Protein AF-A0AAW0XLN1-F1 (afdb_monomer_lite)

Radius of gyration: 36.24 Å; chains: 1; bounding box: 71×23×118 Å

pLDDT: mean 82.53, std 11.15, range [41.19, 92.81]

Secondary structure (DSSP, 8-state):
----SHHHHHHHHHHHHHHHHHHHHHHHHHHHHHHHHHHHHHHHHHHHHHHHHHHHHHHHHHHHHHHHHHHHHHHHHHHHHHHHHHTTTS-TTHHHHHHHHHHHHHHHHHHHHHHHHHHHHHHHHHHHHHHHHHHHHHHHHHHHHHHHHHHHHHHHHS---

Foldseek 3Di:
DDDDPPPVVVVVVVVVVVVVLVVVLVVLVVVLVVLVVVLVVLVVVLVVLVVVLVVLVVVLVVLVVVLVVLVVVLVVLVVVLVVVVVVPPPPPDVNVVSVVVNVVSVVVNVVSVVVSVVSVVVNVVSVVVNVVSVVVSVVSVVVSVVSVVVSVVSCVVDDDD

Structure (mmCIF, N/CA/C/O backbone):
data_AF-A0AAW0XLN1-F1
#
_entry.id   AF-A0AAW0XLN1-F1
#
loop_
_atom_site.group_PDB
_atom_site.id
_atom_site.type_symbol
_atom_site.label_atom_id
_atom_site.label_alt_id
_atom_site.label_comp_id
_atom_site.label_asym_id
_atom_site.label_entity_id
_atom_site.label_seq_id
_atom_site.pdbx_PDB_ins_code
_atom_site.Cartn_x
_atom_site.Cartn_y
_atom_site.Cartn_z
_atom_site.occupancy
_atom_site.B_iso_or_equiv
_atom_site.auth_seq_id
_atom_site.auth_comp_id
_atom_site.auth_asym_id
_atom_site.auth_atom_id
_atom_site.pdbx_PDB_model_num
ATOM 1 N N . ILE A 1 1 ? 48.218 17.103 -70.852 1.00 41.19 1 ILE A N 1
ATOM 2 C CA . ILE A 1 1 ? 47.441 15.963 -70.312 1.00 41.19 1 ILE A CA 1
ATOM 3 C C . ILE A 1 1 ? 48.151 15.522 -69.047 1.00 41.19 1 ILE A C 1
ATOM 5 O O . ILE A 1 1 ? 49.244 14.981 -69.127 1.00 41.19 1 ILE A O 1
ATOM 9 N N . LYS A 1 2 ? 47.616 15.891 -67.888 1.00 46.59 2 LYS A N 1
ATOM 10 C CA . LYS A 1 2 ? 48.137 15.491 -66.581 1.00 46.59 2 LYS A CA 1
ATOM 11 C C . LYS A 1 2 ? 46.921 14.990 -65.823 1.00 46.59 2 LYS A C 1
ATOM 13 O O . LYS A 1 2 ? 45.991 15.773 -65.704 1.00 46.59 2 LYS A O 1
ATOM 18 N N . LEU A 1 3 ? 46.920 13.712 -65.452 1.00 47.84 3 LEU A N 1
ATOM 19 C CA . LEU A 1 3 ? 46.217 13.057 -64.335 1.00 47.84 3 LEU A CA 1
ATOM 20 C C . LEU A 1 3 ? 46.430 11.524 -64.476 1.00 47.84 3 LEU A C 1
ATOM 22 O O . LEU A 1 3 ? 46.586 11.081 -65.616 1.00 47.84 3 LEU A O 1
ATOM 26 N N . PRO A 1 4 ? 46.428 10.711 -63.393 1.00 49.75 4 PRO A N 1
ATOM 27 C CA . PRO A 1 4 ? 46.113 11.068 -62.007 1.00 49.75 4 PRO A CA 1
ATOM 28 C C . PRO A 1 4 ? 47.135 10.555 -60.965 1.00 49.75 4 PRO A C 1
ATOM 30 O O . PRO A 1 4 ? 47.384 9.364 -60.839 1.00 49.75 4 PRO A O 1
ATOM 33 N N . VAL A 1 5 ? 47.644 11.462 -60.126 1.00 54.66 5 VAL A N 1
ATOM 34 C CA . VAL A 1 5 ? 48.098 11.120 -58.757 1.00 54.66 5 VAL A CA 1
ATOM 35 C C . VAL A 1 5 ? 46.904 11.189 -57.772 1.00 54.66 5 VAL A C 1
ATOM 37 O O . VAL A 1 5 ? 47.010 10.744 -56.639 1.00 54.66 5 VAL A O 1
ATOM 40 N N . SER A 1 6 ? 45.735 11.667 -58.231 1.00 56.75 6 SER A N 1
ATOM 41 C CA . SER A 1 6 ? 44.498 11.840 -57.441 1.00 56.75 6 SER A CA 1
ATOM 42 C C . SER A 1 6 ? 43.830 10.516 -57.043 1.00 56.75 6 SER A C 1
ATOM 44 O O . SER A 1 6 ? 43.461 10.342 -55.890 1.00 56.75 6 SER A O 1
ATOM 46 N N . LEU A 1 7 ? 43.770 9.531 -57.952 1.00 57.16 7 LEU A N 1
ATOM 47 C CA . LEU A 1 7 ? 43.017 8.286 -57.727 1.00 57.16 7 LEU A CA 1
ATOM 48 C C . LEU A 1 7 ? 43.581 7.406 -56.597 1.00 57.16 7 LEU A C 1
ATOM 50 O O . LEU A 1 7 ? 42.821 6.743 -55.904 1.00 57.16 7 LEU A O 1
ATOM 54 N N . GLY A 1 8 ? 44.906 7.370 -56.411 1.00 66.06 8 GLY A N 1
ATOM 55 C CA . GLY A 1 8 ? 45.534 6.534 -55.376 1.00 66.06 8 GLY A CA 1
ATOM 56 C C . GLY A 1 8 ? 45.330 7.069 -53.954 1.00 66.06 8 GLY A C 1
ATOM 57 O O . GLY A 1 8 ? 45.165 6.286 -53.020 1.00 66.06 8 GLY A O 1
ATOM 58 N N . GLY A 1 9 ? 45.298 8.397 -53.795 1.00 70.44 9 GLY A N 1
ATOM 59 C CA . GLY A 1 9 ? 44.977 9.042 -52.519 1.00 70.44 9 GLY A CA 1
ATOM 60 C C . GLY A 1 9 ? 43.503 8.878 -52.151 1.00 70.44 9 GLY A C 1
ATOM 61 O O . GLY A 1 9 ? 43.195 8.527 -51.017 1.00 70.44 9 GLY A O 1
ATOM 62 N N . GLU A 1 10 ? 42.608 9.031 -53.132 1.00 68.19 10 GLU A N 1
ATOM 63 C CA . GLU A 1 10 ? 41.161 8.822 -52.969 1.00 68.19 10 GLU A CA 1
ATOM 64 C C . GLU A 1 10 ? 40.833 7.379 -52.548 1.00 68.19 10 GLU A C 1
ATOM 66 O O . GLU A 1 10 ? 40.043 7.165 -51.633 1.00 68.19 10 GLU A O 1
ATOM 71 N N . HIS A 1 11 ? 41.498 6.380 -53.141 1.00 65.56 11 HIS A N 1
ATOM 72 C CA . HIS A 1 11 ? 41.298 4.968 -52.786 1.00 65.56 11 HIS A CA 1
ATOM 73 C C . HIS A 1 11 ? 41.780 4.612 -51.372 1.00 65.56 11 HIS A C 1
ATOM 75 O O . HIS A 1 11 ? 41.217 3.725 -50.733 1.00 65.56 11 HIS A O 1
ATOM 81 N N . THR A 1 12 ? 42.838 5.275 -50.896 1.00 76.69 12 THR A N 1
ATOM 82 C CA . THR A 1 12 ? 43.386 5.045 -49.551 1.00 76.69 12 THR A CA 1
ATOM 83 C C . THR A 1 12 ? 42.484 5.684 -48.497 1.00 76.69 12 THR A C 1
ATOM 85 O O . THR A 1 12 ? 42.127 5.022 -47.527 1.00 76.69 12 THR A O 1
ATOM 88 N N . ALA A 1 13 ? 42.029 6.918 -48.740 1.00 74.62 13 ALA A N 1
ATOM 89 C CA . ALA A 1 13 ? 41.082 7.614 -47.870 1.00 74.62 13 ALA A CA 1
ATOM 90 C C . ALA A 1 13 ? 39.754 6.848 -47.729 1.00 74.62 13 ALA A C 1
ATOM 92 O O . ALA A 1 13 ? 39.268 6.662 -46.618 1.00 74.62 13 ALA A O 1
ATOM 93 N N . LEU A 1 14 ? 39.226 6.312 -48.836 1.00 77.31 14 LEU A N 1
ATOM 94 C CA . LEU A 1 14 ? 38.013 5.488 -48.823 1.00 77.31 14 LEU A CA 1
ATOM 95 C C . LEU A 1 14 ? 38.188 4.189 -48.008 1.00 77.31 14 LEU A C 1
ATOM 97 O O . LEU A 1 14 ? 37.256 3.728 -47.354 1.00 77.31 14 LEU A O 1
ATOM 101 N N . GLY A 1 15 ? 39.381 3.586 -48.030 1.00 77.81 15 GLY A N 1
ATOM 102 C CA . GLY A 1 15 ? 39.687 2.386 -47.241 1.00 77.81 15 GLY A CA 1
ATOM 103 C C . GLY A 1 15 ? 39.789 2.652 -45.734 1.00 77.81 15 GLY A C 1
ATOM 104 O O . GLY A 1 15 ? 39.361 1.823 -44.926 1.00 77.81 15 GLY A O 1
ATOM 105 N N . GLU A 1 16 ? 40.328 3.809 -45.345 1.00 82.19 16 GLU A N 1
ATOM 106 C CA . GLU A 1 16 ? 40.386 4.253 -43.944 1.00 82.19 16 GLU A CA 1
ATOM 107 C C . GLU A 1 16 ? 38.987 4.584 -43.402 1.00 82.19 16 GLU A C 1
ATOM 109 O O . GLU A 1 16 ? 38.629 4.153 -42.301 1.00 82.19 16 GLU A O 1
ATOM 114 N N . GLU A 1 17 ? 38.164 5.261 -44.205 1.00 81.44 17 GLU A N 1
ATOM 115 C CA . GLU A 1 17 ? 36.759 5.548 -43.897 1.00 81.44 17 GLU A CA 1
ATOM 116 C C . GLU A 1 17 ? 35.959 4.251 -43.696 1.00 81.44 17 GLU A C 1
ATOM 118 O O . GLU A 1 17 ? 35.309 4.068 -42.669 1.00 81.44 17 GLU A O 1
ATOM 123 N N . HIS A 1 18 ? 36.102 3.284 -44.607 1.00 79.31 18 HIS A N 1
ATOM 124 C CA . HIS A 1 18 ? 35.443 1.973 -44.521 1.00 79.31 18 HIS A CA 1
ATOM 125 C C . HIS A 1 18 ? 35.825 1.179 -43.267 1.00 79.31 18 HIS A C 1
ATOM 127 O O . HIS A 1 18 ? 34.984 0.515 -42.656 1.00 79.31 18 HIS A O 1
ATOM 133 N N . THR A 1 19 ? 37.097 1.253 -42.871 1.00 84.44 19 THR A N 1
ATOM 134 C CA . THR A 1 19 ? 37.596 0.580 -41.664 1.00 84.44 19 THR A CA 1
ATOM 135 C C . THR A 1 19 ? 37.026 1.224 -40.402 1.00 84.44 19 THR A C 1
ATOM 137 O O . THR A 1 19 ? 36.648 0.511 -39.470 1.00 84.44 19 THR A O 1
ATOM 140 N N . THR A 1 20 ? 36.919 2.553 -40.395 1.00 85.12 20 THR A N 1
ATOM 141 C CA . THR A 1 20 ? 36.321 3.324 -39.297 1.00 85.12 20 THR A CA 1
ATOM 142 C C . THR A 1 20 ? 34.839 2.981 -39.146 1.00 85.12 20 THR A C 1
ATOM 144 O O . THR A 1 20 ? 34.420 2.566 -38.066 1.00 85.12 20 THR A O 1
ATOM 147 N N . LEU A 1 21 ? 34.091 2.994 -40.253 1.00 83.62 21 LEU A N 1
ATOM 148 C CA . LEU A 1 21 ? 32.661 2.675 -40.294 1.00 83.62 21 LEU A CA 1
ATOM 149 C C . LEU A 1 21 ? 32.358 1.258 -39.779 1.00 83.62 21 LEU A C 1
ATOM 151 O O . LEU A 1 21 ? 31.416 1.027 -39.024 1.00 83.62 21 LEU A O 1
ATOM 155 N N . ARG A 1 22 ? 33.199 0.281 -40.142 1.00 83.25 22 ARG A N 1
ATOM 156 C CA . ARG A 1 22 ? 33.089 -1.097 -39.636 1.00 83.25 22 ARG A CA 1
ATOM 157 C C . ARG A 1 22 ? 33.331 -1.180 -38.126 1.00 83.25 22 ARG A C 1
ATOM 159 O O . ARG A 1 22 ? 32.686 -1.985 -37.450 1.00 83.25 22 ARG A O 1
ATOM 166 N N . GLY A 1 23 ? 34.282 -0.400 -37.614 1.00 85.38 23 GLY A N 1
ATOM 167 C CA . GLY A 1 23 ? 34.560 -0.307 -36.183 1.00 85.38 23 GLY A CA 1
ATOM 168 C C . GLY A 1 23 ? 33.350 0.225 -35.421 1.00 85.38 23 GLY A C 1
ATOM 169 O O . GLY A 1 23 ? 32.897 -0.421 -34.479 1.00 85.38 23 GLY A O 1
ATOM 170 N N . GLU A 1 24 ? 32.779 1.331 -35.894 1.00 86.12 24 GLU A N 1
ATOM 171 C CA . GLU A 1 24 ? 31.569 1.942 -35.330 1.00 86.12 24 GLU A CA 1
ATOM 172 C C . GLU A 1 24 ? 30.385 0.968 -35.344 1.00 86.12 24 GLU A C 1
ATOM 174 O O . GLU A 1 24 ? 29.773 0.738 -34.304 1.00 86.12 24 GLU A O 1
ATOM 179 N N . HIS A 1 25 ? 30.138 0.284 -36.468 1.00 85.19 25 HIS A N 1
ATOM 180 C CA . HIS A 1 25 ? 29.074 -0.722 -36.576 1.00 85.19 25 HIS A CA 1
ATOM 181 C C . HIS A 1 25 ? 29.243 -1.870 -35.575 1.00 85.19 25 HIS A C 1
ATOM 183 O O . HIS A 1 25 ? 28.268 -2.379 -35.023 1.00 85.19 25 HIS A O 1
ATOM 189 N N . THR A 1 26 ? 30.482 -2.300 -35.336 1.00 86.38 26 THR A N 1
ATOM 190 C CA . THR A 1 26 ? 30.769 -3.399 -34.406 1.00 86.38 26 THR A CA 1
ATOM 191 C C . THR A 1 26 ? 30.526 -2.980 -32.958 1.00 86.38 26 THR A C 1
ATOM 193 O O . THR A 1 26 ? 29.920 -3.742 -32.206 1.00 86.38 26 THR A O 1
ATOM 196 N N . THR A 1 27 ? 30.961 -1.778 -32.576 1.00 87.75 27 THR A N 1
ATOM 197 C CA . THR A 1 27 ? 30.707 -1.215 -31.240 1.00 87.75 27 THR A CA 1
ATOM 198 C C . THR A 1 27 ? 29.208 -1.085 -30.991 1.00 87.75 27 THR A C 1
ATOM 200 O O . THR A 1 27 ? 28.694 -1.609 -30.005 1.00 87.75 27 THR A O 1
ATOM 203 N N . LEU A 1 28 ? 28.493 -0.502 -31.952 1.00 86.50 28 LEU A N 1
ATOM 204 C CA . LEU A 1 28 ? 27.057 -0.268 -31.876 1.00 86.50 28 LEU A CA 1
ATOM 205 C C . LEU A 1 28 ? 26.249 -1.571 -31.772 1.00 86.50 28 LEU A C 1
ATOM 207 O O . LEU A 1 28 ? 25.308 -1.685 -30.985 1.00 86.50 28 LEU A O 1
ATOM 211 N N . GLY A 1 29 ? 26.661 -2.595 -32.525 1.00 82.44 29 GLY A N 1
ATOM 212 C CA . GLY A 1 29 ? 26.075 -3.934 -32.454 1.00 82.44 29 GLY A CA 1
ATOM 213 C C . GLY A 1 29 ? 26.327 -4.650 -31.120 1.00 82.44 29 GLY A C 1
ATOM 214 O O . GLY A 1 29 ? 25.569 -5.555 -30.772 1.00 82.44 29 GLY A O 1
ATOM 215 N N . GLY A 1 30 ? 27.361 -4.255 -30.370 1.00 85.62 30 GLY A N 1
ATOM 216 C CA . GLY A 1 30 ? 27.637 -4.747 -29.018 1.00 85.62 30 GLY A CA 1
ATOM 217 C C . GLY A 1 30 ? 26.827 -4.037 -27.930 1.00 85.62 30 GLY A C 1
ATOM 218 O O . GLY A 1 30 ? 26.379 -4.691 -26.992 1.00 85.62 30 GLY A O 1
ATOM 219 N N . GLU A 1 31 ? 26.597 -2.732 -28.076 1.00 86.50 31 GLU A N 1
ATOM 220 C CA . GLU A 1 31 ? 25.865 -1.895 -27.110 1.00 86.50 31 GLU A CA 1
ATOM 221 C C . GLU A 1 31 ? 24.336 -2.082 -27.182 1.00 86.50 31 GLU A C 1
ATOM 223 O O . GLU A 1 31 ? 23.641 -2.070 -26.162 1.00 86.50 31 GLU A O 1
ATOM 228 N N . HIS A 1 32 ? 23.795 -2.324 -28.379 1.00 83.00 32 HIS A N 1
ATOM 229 C CA . HIS A 1 32 ? 22.357 -2.530 -28.588 1.00 83.00 32 HIS A CA 1
ATOM 230 C C . HIS A 1 32 ? 21.755 -3.688 -27.765 1.00 83.00 32 HIS A C 1
ATOM 232 O O . HIS A 1 32 ? 20.767 -3.468 -27.064 1.00 83.00 32 HIS A O 1
ATOM 238 N N . PRO A 1 33 ? 22.316 -4.914 -27.764 1.00 83.50 33 PRO A N 1
ATOM 239 C CA . PRO A 1 33 ? 21.766 -6.010 -26.967 1.00 83.50 33 PRO A CA 1
ATOM 240 C C . PRO A 1 33 ? 21.908 -5.807 -25.452 1.00 83.50 33 PRO A C 1
ATOM 242 O O . PRO A 1 33 ? 21.070 -6.321 -24.712 1.00 83.50 33 PRO A O 1
ATOM 245 N N . THR A 1 34 ? 22.920 -5.070 -24.974 1.00 85.56 34 THR A N 1
ATOM 246 C CA . THR A 1 34 ? 23.045 -4.733 -23.543 1.00 85.56 34 THR A CA 1
ATOM 247 C C . THR A 1 34 ? 21.920 -3.804 -23.094 1.00 85.56 34 THR A C 1
ATOM 249 O O . THR A 1 34 ? 21.184 -4.153 -22.172 1.00 85.56 34 THR A O 1
ATOM 252 N N . LEU A 1 35 ? 21.684 -2.716 -23.833 1.00 83.94 35 LEU A N 1
ATOM 253 C CA . LEU A 1 35 ? 20.550 -1.805 -23.625 1.00 83.94 35 LEU A CA 1
ATOM 254 C C . LEU A 1 35 ? 19.200 -2.541 -23.699 1.00 83.94 35 LEU A C 1
ATOM 256 O O . LEU A 1 35 ? 18.302 -2.324 -22.882 1.00 83.94 35 LEU A O 1
ATOM 260 N N . GLY A 1 36 ? 19.071 -3.470 -24.650 1.00 80.25 36 GLY A N 1
ATOM 261 C CA . GLY A 1 36 ? 17.872 -4.290 -24.825 1.00 80.25 36 GLY A CA 1
ATOM 262 C C . GLY A 1 36 ? 17.598 -5.260 -23.669 1.00 80.25 36 GLY A C 1
ATOM 263 O O . GLY A 1 36 ? 16.448 -5.652 -23.475 1.00 80.25 36 GLY A O 1
ATOM 264 N N . GLY A 1 37 ? 18.620 -5.643 -22.895 1.00 83.75 37 GLY A N 1
ATOM 265 C CA . GLY A 1 37 ? 18.482 -6.466 -21.687 1.00 83.75 37 GLY A CA 1
ATOM 266 C C . GLY A 1 37 ? 18.205 -5.656 -20.414 1.00 83.75 37 GLY A C 1
ATOM 267 O O . GLY A 1 37 ? 17.481 -6.117 -19.529 1.00 83.75 37 GLY A O 1
ATOM 268 N N . GLU A 1 38 ? 18.732 -4.438 -20.329 1.00 87.69 38 GLU A N 1
ATOM 269 C CA . GLU A 1 38 ? 18.529 -3.536 -19.189 1.00 87.69 38 GLU A CA 1
ATOM 270 C C . GLU A 1 38 ? 17.104 -2.957 -19.159 1.00 87.69 38 GLU A C 1
ATOM 272 O O . GLU A 1 38 ? 16.466 -2.932 -18.107 1.00 87.69 38 GLU A O 1
ATOM 277 N N . HIS A 1 39 ? 16.545 -2.601 -20.319 1.00 83.06 39 HIS A N 1
ATOM 278 C CA . HIS A 1 39 ? 15.188 -2.054 -20.435 1.00 83.06 39 HIS A CA 1
ATOM 279 C C . HIS A 1 39 ? 14.083 -2.931 -19.805 1.00 83.06 39 HIS A C 1
ATOM 281 O O . HIS A 1 39 ? 13.374 -2.449 -18.923 1.00 83.06 39 HIS A O 1
ATOM 287 N N . PRO A 1 40 ? 13.922 -4.224 -20.149 1.00 84.19 40 PRO A N 1
ATOM 288 C CA . PRO A 1 40 ? 12.912 -5.066 -19.507 1.00 84.19 40 PRO A CA 1
ATOM 289 C C . PRO A 1 40 ? 13.173 -5.287 -18.009 1.00 84.19 40 PRO A C 1
ATOM 291 O O . PRO A 1 40 ? 12.220 -5.526 -17.267 1.00 84.19 40 PRO A O 1
ATOM 294 N N . THR A 1 41 ? 14.430 -5.191 -17.561 1.00 89.19 41 THR A N 1
ATOM 295 C CA . THR A 1 41 ? 14.790 -5.308 -16.141 1.00 89.19 41 THR A CA 1
ATOM 296 C C . THR A 1 41 ? 14.255 -4.110 -15.355 1.00 89.19 41 THR A C 1
ATOM 298 O O . THR A 1 41 ? 13.470 -4.314 -14.428 1.00 89.19 41 THR A O 1
ATOM 301 N N . LEU A 1 42 ? 14.539 -2.878 -15.802 1.00 88.06 42 LEU A N 1
ATOM 302 C CA . LEU A 1 42 ? 13.979 -1.660 -15.195 1.00 88.06 42 LEU A CA 1
ATOM 303 C C . LEU A 1 42 ? 12.441 -1.659 -15.209 1.00 88.06 42 LEU A C 1
ATOM 305 O O . LEU A 1 42 ? 11.799 -1.242 -14.246 1.00 88.06 42 LEU A O 1
ATOM 309 N N . GLY A 1 43 ? 11.822 -2.142 -16.291 1.00 85.38 43 GLY A N 1
ATOM 310 C CA . GLY A 1 43 ? 10.361 -2.227 -16.389 1.00 85.38 43 GLY A CA 1
ATOM 311 C C . GLY A 1 43 ? 9.751 -3.201 -15.370 1.00 85.38 43 GLY A C 1
ATOM 312 O O . GLY A 1 43 ? 8.675 -2.945 -14.814 1.00 85.38 43 GLY A O 1
ATOM 313 N N . GLY A 1 44 ? 10.450 -4.305 -15.090 1.00 88.19 44 GLY A N 1
ATOM 314 C CA . GLY A 1 44 ? 10.083 -5.259 -14.043 1.00 88.19 44 GLY A CA 1
ATOM 315 C C . GLY A 1 44 ? 10.201 -4.667 -12.638 1.00 88.19 44 GLY A C 1
ATOM 316 O O . GLY A 1 44 ? 9.282 -4.817 -11.828 1.00 88.19 44 GLY A O 1
ATOM 317 N N . GLU A 1 45 ? 11.284 -3.942 -12.366 1.00 89.88 45 GLU A N 1
ATOM 318 C CA . GL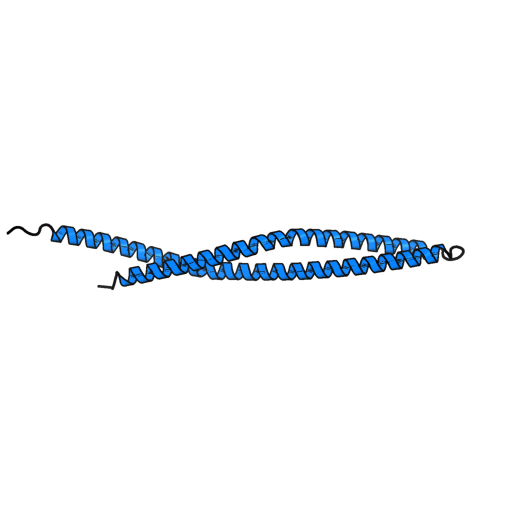U A 1 45 ? 11.494 -3.240 -11.094 1.00 89.88 45 GLU A CA 1
ATOM 319 C C . GLU A 1 45 ? 10.426 -2.158 -10.869 1.00 89.88 45 GLU A C 1
ATOM 321 O O . GLU A 1 45 ? 9.797 -2.124 -9.812 1.00 89.88 45 GLU A O 1
ATOM 326 N N . HIS A 1 46 ? 10.105 -1.360 -11.894 1.00 87.62 46 HIS A N 1
ATOM 327 C CA . HIS A 1 46 ? 9.051 -0.341 -11.827 1.00 87.62 46 HIS A CA 1
ATOM 328 C C . HIS A 1 46 ? 7.681 -0.950 -11.509 1.00 87.62 46 HIS A C 1
ATOM 330 O O . HIS A 1 46 ? 6.938 -0.446 -10.668 1.00 87.62 46 HIS A O 1
ATOM 336 N N . THR A 1 47 ? 7.350 -2.073 -12.148 1.00 87.88 47 THR A N 1
ATOM 337 C CA . THR A 1 47 ? 6.094 -2.790 -11.881 1.00 87.88 47 THR A CA 1
ATOM 338 C C . THR A 1 47 ? 6.043 -3.329 -10.451 1.00 87.88 47 THR A C 1
ATOM 340 O O . THR A 1 47 ? 4.998 -3.251 -9.803 1.00 87.88 47 THR A O 1
ATOM 343 N N . THR A 1 48 ? 7.165 -3.853 -9.952 1.00 90.62 48 THR A N 1
ATOM 344 C CA . THR A 1 48 ? 7.284 -4.375 -8.582 1.00 90.62 48 THR A CA 1
ATOM 345 C C . THR A 1 48 ? 7.048 -3.266 -7.564 1.00 90.62 48 THR A C 1
ATOM 347 O O . THR A 1 48 ? 6.178 -3.401 -6.705 1.00 90.62 48 THR A O 1
ATOM 350 N N . LEU A 1 49 ? 7.722 -2.132 -7.744 1.00 89.75 49 LEU A N 1
ATOM 351 C CA . LEU A 1 49 ? 7.615 -0.968 -6.873 1.00 89.75 49 LEU A CA 1
ATOM 352 C C . LEU A 1 49 ? 6.193 -0.378 -6.854 1.00 89.75 49 LEU A C 1
ATOM 354 O O . LEU A 1 49 ? 5.671 0.002 -5.805 1.00 89.75 49 LEU A O 1
ATOM 358 N N . GLY A 1 50 ? 5.514 -0.362 -8.007 1.00 87.06 50 GLY A N 1
ATOM 359 C CA . GLY A 1 50 ? 4.097 -0.001 -8.082 1.00 87.06 50 GLY A CA 1
ATOM 360 C C . GLY A 1 50 ? 3.199 -0.956 -7.282 1.00 87.06 50 GLY A C 1
ATOM 361 O O . GLY A 1 50 ? 2.261 -0.516 -6.614 1.00 87.06 50 GLY A O 1
ATOM 362 N N . GLY A 1 51 ? 3.501 -2.258 -7.297 1.00 88.38 51 GLY A N 1
ATOM 363 C CA . GLY A 1 51 ? 2.822 -3.262 -6.474 1.00 88.38 51 GLY A CA 1
ATOM 364 C C . GLY A 1 51 ? 3.033 -3.049 -4.971 1.00 88.38 51 GLY A C 1
ATOM 365 O O . GLY A 1 51 ? 2.066 -3.083 -4.202 1.00 88.38 51 GLY A O 1
ATOM 366 N N . GLU A 1 52 ? 4.262 -2.757 -4.553 1.00 90.00 52 GLU A N 1
ATOM 367 C CA . GLU A 1 52 ? 4.595 -2.436 -3.157 1.00 90.00 52 GLU A CA 1
ATOM 368 C C . GLU A 1 52 ? 3.834 -1.196 -2.676 1.00 90.00 52 GLU A C 1
ATOM 370 O O . GLU A 1 52 ? 3.186 -1.235 -1.630 1.00 90.00 52 GLU A O 1
ATOM 375 N N . HIS A 1 53 ? 3.781 -0.141 -3.496 1.00 88.94 53 HIS A N 1
ATOM 376 C CA . HIS A 1 53 ? 3.021 1.076 -3.194 1.00 88.94 53 HIS A CA 1
ATOM 377 C C . HIS A 1 53 ? 1.529 0.801 -2.955 1.00 88.94 53 HIS A C 1
ATOM 379 O O . HIS A 1 53 ? 0.933 1.297 -1.994 1.00 88.94 53 HIS A O 1
ATOM 385 N N . THR A 1 54 ? 0.914 -0.041 -3.793 1.00 88.25 54 THR A N 1
ATOM 386 C CA . THR A 1 54 ? -0.496 -0.423 -3.610 1.00 88.25 54 THR A CA 1
ATOM 387 C C . THR A 1 54 ? -0.734 -1.250 -2.349 1.00 88.25 54 THR A C 1
ATOM 389 O O . THR A 1 54 ? -1.764 -1.066 -1.696 1.00 88.25 54 THR A O 1
ATOM 392 N N . THR A 1 55 ? 0.213 -2.118 -1.990 1.00 90.38 55 THR A N 1
ATOM 393 C CA . THR A 1 55 ? 0.143 -2.954 -0.783 1.00 90.38 55 THR A CA 1
ATOM 394 C C . THR A 1 55 ? 0.210 -2.081 0.463 1.00 90.38 55 THR A C 1
ATOM 396 O O . THR A 1 55 ? -0.700 -2.129 1.292 1.00 90.38 55 THR A O 1
ATOM 399 N N . LEU A 1 56 ? 1.195 -1.183 0.514 1.00 89.69 56 LEU A N 1
ATOM 400 C CA . LEU A 1 56 ? 1.401 -0.248 1.616 1.00 89.69 56 LEU A CA 1
ATOM 401 C C . LEU A 1 56 ? 0.164 0.626 1.877 1.00 89.69 56 LEU A C 1
ATOM 403 O O . LEU A 1 56 ? -0.247 0.862 3.012 1.00 89.69 56 LEU A O 1
ATOM 407 N N . ARG A 1 57 ? -0.499 1.078 0.808 1.00 87.44 57 ARG A N 1
ATOM 408 C CA . ARG A 1 57 ? -1.748 1.843 0.914 1.00 87.44 57 ARG A CA 1
ATOM 409 C C . ARG A 1 57 ? -2.897 1.031 1.522 1.00 87.44 57 ARG A C 1
ATOM 411 O O . ARG A 1 57 ? -3.726 1.579 2.256 1.00 87.44 57 ARG A O 1
ATOM 418 N N . GLY A 1 58 ? -2.981 -0.253 1.181 1.00 89.69 58 GLY A N 1
ATOM 419 C CA . GLY A 1 58 ? -3.966 -1.173 1.749 1.00 89.69 58 GLY A CA 1
ATOM 420 C C . GLY A 1 58 ? -3.736 -1.406 3.242 1.00 89.69 58 GLY A C 1
ATOM 421 O O . GLY A 1 58 ? -4.687 -1.357 4.027 1.00 89.69 58 GLY A O 1
ATOM 422 N N . GLU A 1 59 ? -2.479 -1.578 3.640 1.00 91.25 59 GLU A N 1
ATOM 423 C CA . GLU A 1 59 ? -2.069 -1.703 5.042 1.00 91.25 59 GLU A CA 1
ATOM 424 C C . GLU A 1 59 ? -2.402 -0.436 5.841 1.00 91.25 59 GLU A C 1
ATOM 426 O O . GLU A 1 59 ? -3.069 -0.526 6.871 1.00 91.25 59 GLU A O 1
ATOM 431 N N . HIS A 1 60 ? -2.084 0.752 5.309 1.00 89.94 60 HIS A N 1
ATOM 432 C CA . HIS A 1 60 ? -2.427 2.045 5.927 1.00 89.94 60 HIS A CA 1
ATOM 433 C C . HIS A 1 60 ? -3.929 2.174 6.212 1.00 89.94 60 HIS A C 1
ATOM 435 O O . HIS A 1 60 ? -4.354 2.546 7.307 1.00 89.94 60 HIS A O 1
ATOM 441 N N . THR A 1 61 ? -4.750 1.785 5.233 1.00 90.00 61 THR A N 1
ATOM 442 C CA . THR A 1 61 ? -6.214 1.810 5.357 1.00 90.00 61 THR A CA 1
ATOM 443 C C . THR A 1 61 ? -6.708 0.839 6.432 1.00 90.00 61 THR A C 1
ATOM 445 O O . THR A 1 61 ? -7.640 1.159 7.174 1.00 90.00 61 THR A O 1
ATOM 448 N N . THR A 1 62 ? -6.089 -0.339 6.523 1.00 92.81 62 THR A N 1
ATOM 449 C CA . THR A 1 62 ? -6.444 -1.375 7.503 1.00 92.81 62 THR A CA 1
ATOM 450 C C . THR A 1 62 ? -6.124 -0.910 8.922 1.00 92.81 62 THR A C 1
ATOM 452 O O . THR A 1 62 ? -7.023 -0.899 9.764 1.00 92.81 62 THR A O 1
ATOM 455 N N . LEU A 1 63 ? -4.907 -0.402 9.147 1.00 91.81 63 LEU A N 1
ATOM 456 C CA . LEU A 1 63 ? -4.471 0.170 10.427 1.00 91.81 63 LEU A CA 1
ATOM 457 C C . LEU A 1 63 ? -5.404 1.303 10.889 1.00 91.81 63 LEU A C 1
ATOM 459 O O . LEU A 1 63 ? -5.811 1.360 12.050 1.00 91.81 63 LEU A O 1
ATOM 463 N N . GLY A 1 64 ? -5.820 2.192 9.978 1.00 89.12 64 GLY A N 1
ATOM 464 C CA . GLY A 1 64 ? -6.780 3.256 10.300 1.00 89.12 64 GLY A CA 1
ATOM 465 C C . GLY A 1 64 ? -8.150 2.728 10.763 1.00 89.12 64 GLY A C 1
ATOM 466 O O . GLY A 1 64 ? -8.786 3.303 11.659 1.00 89.12 64 GLY A O 1
ATOM 467 N N . GLY A 1 65 ? -8.603 1.609 10.191 1.00 90.38 65 GLY A N 1
ATOM 468 C CA . GLY A 1 65 ? -9.820 0.910 10.612 1.00 90.38 65 GLY A CA 1
ATOM 469 C C . GLY A 1 65 ? -9.693 0.278 12.002 1.00 90.38 65 GLY A C 1
ATOM 470 O O . GLY A 1 65 ? -10.593 0.430 12.838 1.00 90.38 65 GLY A O 1
ATOM 471 N N . GLU A 1 66 ? -8.564 -0.370 12.280 1.00 91.44 66 GLU A N 1
ATOM 472 C CA . GLU A 1 66 ? -8.258 -0.955 13.592 1.00 91.44 66 GLU A CA 1
ATOM 473 C C . GLU A 1 66 ? -8.195 0.124 14.681 1.00 91.44 66 GLU A C 1
ATOM 475 O O . GLU A 1 66 ? -8.840 -0.002 15.724 1.00 91.44 66 GLU A O 1
ATOM 480 N N . HIS A 1 67 ? -7.548 1.256 14.395 1.00 90.56 67 HIS A N 1
ATOM 481 C CA . HIS A 1 67 ? -7.431 2.383 15.323 1.00 90.56 67 HIS A CA 1
ATOM 482 C C . HIS A 1 67 ? -8.802 2.966 15.693 1.00 90.56 67 HIS A C 1
ATOM 484 O O . HIS A 1 67 ? -9.060 3.329 16.844 1.00 90.56 67 HIS A O 1
ATOM 490 N N . THR A 1 68 ? -9.705 3.046 14.712 1.00 90.75 68 THR A N 1
ATOM 491 C CA . THR A 1 68 ? -11.084 3.508 14.926 1.00 90.75 68 THR A CA 1
ATOM 492 C C . THR A 1 68 ? -11.864 2.537 15.811 1.00 90.75 68 THR A C 1
ATOM 494 O O . THR A 1 68 ? -12.579 2.969 16.719 1.00 90.75 68 THR A O 1
ATOM 497 N N . THR A 1 69 ? -11.704 1.233 15.577 1.00 92.81 69 THR A N 1
ATOM 498 C CA . THR A 1 69 ? -12.365 0.175 16.355 1.00 92.81 69 THR A CA 1
ATOM 499 C C . THR A 1 69 ? -11.918 0.218 17.814 1.00 92.81 69 THR A C 1
ATOM 501 O O . THR A 1 69 ? -12.756 0.329 18.711 1.00 92.81 69 THR A O 1
ATOM 504 N N . LEU A 1 70 ? -10.606 0.267 18.044 1.00 90.88 70 LEU A N 1
ATOM 505 C CA . LEU A 1 70 ? -10.011 0.308 19.377 1.00 90.88 70 LEU A CA 1
ATOM 506 C C . LEU A 1 70 ? -10.443 1.551 20.176 1.00 90.88 70 LEU A C 1
ATOM 508 O O . LEU A 1 70 ? -10.735 1.478 21.372 1.00 90.88 70 LEU A O 1
ATOM 512 N N . GLY A 1 71 ? -10.562 2.706 19.510 1.00 88.56 71 GLY A N 1
ATOM 513 C CA . GLY A 1 71 ? -11.103 3.923 20.125 1.00 88.56 71 GLY A CA 1
ATOM 514 C C . GLY A 1 71 ? -12.573 3.787 20.559 1.00 88.56 71 GLY A C 1
ATOM 515 O O . GLY A 1 71 ? -12.978 4.332 21.596 1.00 88.56 71 GLY A O 1
ATOM 516 N N . GLY A 1 72 ? -13.373 3.035 19.800 1.00 90.50 72 GLY A N 1
ATOM 517 C CA . GLY A 1 72 ? -14.754 2.697 20.154 1.00 90.50 72 GLY A CA 1
ATOM 518 C C . GLY A 1 72 ? -14.843 1.790 21.385 1.00 90.50 72 GLY A C 1
ATOM 519 O O . GLY A 1 72 ? -15.635 2.055 22.297 1.00 90.50 72 GLY A O 1
ATOM 520 N N . GLU A 1 73 ? -13.993 0.766 21.455 1.00 90.56 73 GLU A N 1
ATOM 521 C CA . GLU A 1 73 ? -13.910 -0.141 22.607 1.00 90.56 73 GLU A CA 1
ATOM 522 C C . GLU A 1 73 ? -13.474 0.599 23.877 1.00 90.56 73 GLU A C 1
ATOM 524 O O . GLU A 1 73 ? -14.122 0.487 24.919 1.00 90.56 73 GLU A O 1
ATOM 529 N N . HIS A 1 74 ? -12.461 1.464 23.777 1.00 88.81 74 HIS A N 1
ATOM 530 C CA . HIS A 1 74 ? -11.996 2.299 24.891 1.00 88.81 74 HIS A CA 1
ATOM 531 C C . HIS A 1 74 ? -13.097 3.204 25.453 1.00 88.81 74 HIS A C 1
ATOM 533 O O . HIS A 1 74 ? -13.252 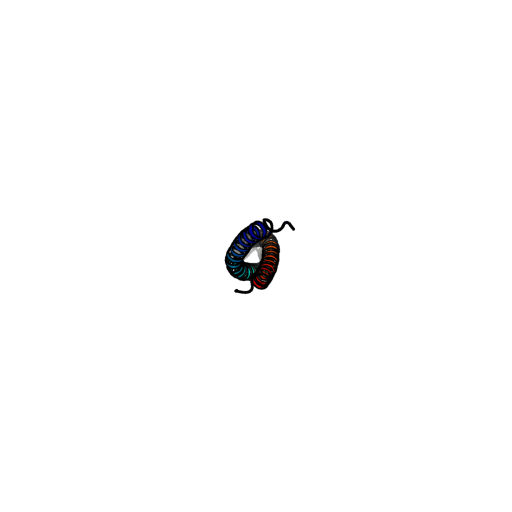3.346 26.671 1.00 88.81 74 HIS A O 1
ATOM 539 N N . THR A 1 75 ? -13.901 3.793 24.563 1.00 90.19 75 THR A N 1
ATOM 540 C CA . THR A 1 75 ? -15.042 4.635 24.946 1.00 90.19 75 THR A CA 1
ATOM 541 C C . THR A 1 75 ? -16.113 3.823 25.673 1.00 90.19 75 THR A C 1
ATOM 543 O O . THR A 1 75 ? -16.651 4.285 26.684 1.00 90.19 75 THR A O 1
ATOM 546 N N . THR A 1 76 ? -16.391 2.610 25.194 1.00 91.50 76 THR A N 1
ATOM 547 C CA . THR A 1 76 ? -17.358 1.686 25.804 1.00 91.50 76 THR A CA 1
ATOM 548 C C . THR A 1 76 ? -16.911 1.281 27.207 1.00 91.50 76 THR A C 1
ATOM 550 O O . THR A 1 76 ? -17.651 1.492 28.170 1.00 91.50 76 THR A O 1
ATOM 553 N N . LEU A 1 77 ? -15.661 0.839 27.348 1.00 90.19 77 LEU A N 1
ATOM 554 C CA . LEU A 1 77 ? -15.072 0.418 28.620 1.00 90.19 77 LEU A CA 1
ATOM 555 C C . LEU A 1 77 ? -15.050 1.553 29.656 1.00 90.19 77 LEU A C 1
ATOM 557 O O . LEU A 1 77 ? -15.336 1.363 30.840 1.00 90.19 77 LEU A O 1
ATOM 561 N N . ARG A 1 78 ? -14.773 2.786 29.212 1.00 86.00 78 ARG A N 1
ATOM 562 C CA . ARG A 1 78 ? -14.867 3.978 30.068 1.00 86.00 78 ARG A CA 1
ATOM 563 C C . ARG A 1 78 ? -16.298 4.216 30.566 1.00 86.00 78 ARG A C 1
ATOM 565 O O . ARG A 1 78 ? -16.482 4.665 31.704 1.00 86.00 78 ARG A O 1
ATOM 572 N N . GLY A 1 79 ? -17.296 3.951 29.726 1.00 87.19 79 GLY A N 1
ATOM 573 C CA . GLY A 1 79 ? -18.709 3.991 30.098 1.00 87.19 79 GLY A CA 1
ATOM 574 C C . GLY A 1 79 ? -19.038 2.967 31.184 1.00 87.19 79 GLY A C 1
ATOM 575 O O . GLY A 1 79 ? -19.575 3.341 32.227 1.00 87.19 79 GLY A O 1
ATOM 576 N N . GLU A 1 80 ? -18.631 1.713 30.990 1.00 87.88 80 GLU A N 1
ATOM 577 C CA . GLU A 1 80 ? -18.832 0.622 31.957 1.00 87.88 80 GLU A CA 1
ATOM 578 C C . GLU A 1 80 ? -18.175 0.919 33.306 1.00 87.88 80 GLU A C 1
ATOM 580 O O . GLU A 1 80 ? -18.830 0.855 34.347 1.00 87.88 80 GLU A O 1
ATOM 585 N N . HIS A 1 81 ? -16.919 1.369 33.293 1.00 85.12 81 HIS A N 1
ATOM 586 C CA . HIS A 1 81 ? -16.208 1.778 34.504 1.00 85.12 81 HIS A CA 1
ATOM 587 C C . HIS A 1 81 ? -16.926 2.923 35.242 1.00 85.12 81 HIS A C 1
ATOM 589 O O . HIS A 1 81 ? -16.965 2.963 36.473 1.00 85.12 81 HIS A O 1
ATOM 595 N N . THR A 1 82 ? -17.521 3.872 34.510 1.00 84.38 82 THR A N 1
ATOM 596 C CA . THR A 1 82 ? -18.287 4.972 35.121 1.00 84.38 82 THR A CA 1
ATOM 597 C C . THR A 1 82 ? -19.562 4.463 35.793 1.00 84.38 82 THR A C 1
ATOM 599 O O . THR A 1 82 ? -19.866 4.896 36.907 1.00 84.38 82 THR A O 1
ATOM 602 N N . THR A 1 83 ? -20.271 3.531 35.153 1.00 84.69 83 THR A N 1
ATOM 603 C CA . THR A 1 83 ? -21.467 2.880 35.708 1.00 84.69 83 THR A CA 1
ATOM 604 C C . THR A 1 83 ? -21.131 2.108 36.980 1.00 84.69 83 THR A C 1
ATOM 606 O O . THR A 1 83 ? -21.727 2.369 38.024 1.00 84.69 83 THR A O 1
ATOM 609 N N . LEU A 1 84 ? -20.104 1.254 36.940 1.00 81.25 84 LEU A N 1
ATOM 610 C CA . LEU A 1 84 ? -19.669 0.456 38.090 1.00 81.25 84 LEU A CA 1
ATOM 611 C C . LEU A 1 84 ? -19.271 1.307 39.298 1.00 81.25 84 LEU A C 1
ATOM 613 O O . LEU A 1 84 ? -19.596 0.986 40.441 1.00 81.25 84 LEU A O 1
ATOM 617 N N . ARG A 1 85 ? -18.583 2.429 39.054 1.00 75.38 85 ARG A N 1
ATOM 618 C CA . ARG A 1 85 ? -18.228 3.381 40.112 1.00 75.38 85 ARG A CA 1
ATOM 619 C C . ARG A 1 85 ? -19.466 3.977 40.796 1.00 75.38 85 ARG A C 1
ATOM 621 O O . ARG A 1 85 ? -19.395 4.338 41.970 1.00 75.38 85 ARG A O 1
ATOM 628 N N . GLY A 1 86 ? -20.588 4.089 40.084 1.00 73.44 86 GLY A N 1
ATOM 629 C CA . GLY A 1 86 ? -21.879 4.491 40.645 1.00 73.44 86 GLY A CA 1
ATOM 630 C C . GLY A 1 86 ? -22.517 3.431 41.554 1.00 73.44 86 GLY A C 1
ATOM 631 O O . GLY A 1 86 ? -23.236 3.787 42.485 1.00 73.44 86 GLY A O 1
ATOM 632 N N . GLU A 1 87 ? -22.202 2.149 41.350 1.00 77.12 87 GLU A N 1
ATOM 633 C CA . GLU A 1 87 ? -22.778 0.985 42.055 1.00 77.12 87 GLU A CA 1
ATOM 634 C C . GLU A 1 87 ? -21.930 0.505 43.261 1.00 77.12 87 GLU A C 1
ATOM 636 O O . GLU A 1 87 ? -22.080 -0.607 43.777 1.00 77.12 87 GLU A O 1
ATOM 641 N N . HIS A 1 88 ? -21.028 1.363 43.750 1.00 58.34 88 HIS A N 1
ATOM 642 C CA . HIS A 1 88 ? -19.877 1.020 44.596 1.00 58.34 88 HIS A CA 1
ATOM 643 C C . HIS A 1 88 ? -20.109 0.493 46.044 1.00 58.34 88 HIS A C 1
ATOM 645 O O . HIS A 1 88 ? -19.113 0.264 46.728 1.00 58.34 88 HIS A O 1
ATOM 651 N N . PRO A 1 89 ? -21.309 0.185 46.586 1.00 54.88 89 PRO A N 1
ATOM 652 C CA . PRO A 1 89 ? -21.342 -0.599 47.826 1.00 54.88 89 PRO A CA 1
ATOM 653 C C . PRO A 1 89 ? -21.053 -2.104 47.656 1.00 54.88 89 PRO A C 1
ATOM 655 O O . PRO A 1 89 ? -20.907 -2.771 48.677 1.00 54.88 89 PRO A O 1
ATOM 658 N N . THR A 1 90 ? -20.990 -2.673 46.436 1.00 59.28 90 THR A N 1
ATOM 659 C CA . THR A 1 90 ? -20.988 -4.154 46.274 1.00 59.28 90 THR A CA 1
ATOM 660 C C . THR A 1 90 ? -19.972 -4.793 45.307 1.00 59.28 90 THR A C 1
ATOM 662 O O . THR A 1 90 ? -19.784 -6.005 45.387 1.00 59.28 90 THR A O 1
ATOM 665 N N . LEU A 1 91 ? -19.246 -4.046 44.462 1.00 58.72 91 LEU A N 1
ATOM 666 C CA . LEU A 1 91 ? -18.466 -4.623 43.342 1.00 58.72 91 LEU A CA 1
ATOM 667 C C . LEU A 1 91 ? -16.945 -4.382 43.433 1.00 58.72 91 LEU A C 1
ATOM 669 O O . LEU A 1 91 ? -16.343 -3.709 42.601 1.00 58.72 91 LEU A O 1
ATOM 673 N N . GLY A 1 92 ? -16.284 -4.955 44.443 1.00 63.62 92 GLY A N 1
ATOM 674 C CA . GLY A 1 92 ? -14.838 -4.764 44.659 1.00 63.62 92 GLY A CA 1
ATOM 675 C C . GLY A 1 92 ? -13.901 -5.417 43.624 1.00 63.62 92 GLY A C 1
ATOM 676 O O . GLY A 1 92 ? -12.716 -5.093 43.610 1.00 63.62 92 GLY A O 1
ATOM 677 N N . GLY A 1 93 ? -14.393 -6.336 42.781 1.00 67.44 93 GLY A N 1
ATOM 678 C CA . GLY A 1 93 ? -13.556 -7.150 41.881 1.00 67.44 93 GLY A CA 1
ATOM 679 C C . GLY A 1 93 ? -13.508 -6.708 40.415 1.00 67.44 93 GLY A C 1
ATOM 680 O O . GLY A 1 93 ? -12.552 -7.028 39.719 1.00 67.44 93 GLY A O 1
ATOM 681 N N . GLU A 1 94 ? -14.503 -5.971 39.933 1.00 75.31 94 GLU A N 1
ATOM 682 C CA . GLU A 1 94 ? -14.633 -5.667 38.500 1.00 75.31 94 GLU A CA 1
ATOM 683 C C . GLU A 1 94 ? -13.865 -4.395 38.096 1.00 75.31 94 GLU A C 1
ATOM 685 O O . GLU A 1 94 ? -13.308 -4.308 37.005 1.00 75.31 94 GLU A O 1
ATOM 690 N N . HIS A 1 95 ? -13.737 -3.432 39.012 1.00 77.38 95 HIS A N 1
ATOM 691 C CA . HIS A 1 95 ? -13.049 -2.158 38.772 1.00 77.38 95 HIS A CA 1
ATOM 692 C C . HIS A 1 95 ? -11.553 -2.316 38.405 1.00 77.38 95 HIS A C 1
ATOM 694 O O . HIS A 1 95 ? -11.103 -1.679 37.450 1.00 77.38 95 HIS A O 1
ATOM 700 N N . PRO A 1 96 ? -10.760 -3.159 39.105 1.00 79.38 96 PRO A N 1
ATOM 701 C CA . PRO A 1 96 ? -9.362 -3.396 38.738 1.00 79.38 96 PRO A CA 1
ATOM 702 C C . PRO A 1 96 ? -9.206 -4.098 37.383 1.00 79.38 96 PRO A C 1
ATOM 704 O O . PRO A 1 96 ? -8.261 -3.797 36.659 1.00 79.38 96 PRO A O 1
ATOM 707 N N . THR A 1 97 ? -10.129 -5.001 37.033 1.00 83.56 97 THR A N 1
ATOM 708 C CA . THR A 1 97 ? -10.116 -5.731 35.755 1.00 83.56 97 THR A CA 1
ATOM 709 C C . THR A 1 97 ? -10.343 -4.780 34.582 1.00 83.56 97 THR A C 1
ATOM 711 O O . THR A 1 97 ? -9.498 -4.722 33.691 1.00 83.56 97 THR A O 1
ATOM 714 N N . LEU A 1 98 ? -11.386 -3.940 34.646 1.00 83.88 98 LEU A N 1
ATOM 715 C CA . LEU A 1 98 ? -11.664 -2.916 33.627 1.00 83.88 98 LEU A CA 1
ATOM 716 C C . LEU A 1 98 ? -10.499 -1.921 33.478 1.00 83.88 98 LEU A C 1
ATOM 718 O O . LEU A 1 98 ? -10.148 -1.511 32.374 1.00 83.88 98 LEU A O 1
ATOM 722 N N . GLY A 1 99 ? -9.858 -1.535 34.588 1.00 82.44 99 GLY A N 1
ATOM 723 C CA . GLY A 1 99 ? -8.667 -0.679 34.549 1.00 82.44 99 GLY A CA 1
ATOM 724 C C . GLY A 1 99 ? -7.465 -1.343 33.859 1.00 82.44 99 GLY A C 1
ATOM 725 O O . GLY A 1 99 ? -6.696 -0.673 33.162 1.00 82.44 99 GLY A O 1
ATOM 726 N N . GLY A 1 100 ? -7.315 -2.660 34.023 1.00 85.81 100 GLY A N 1
ATOM 727 C CA . GLY A 1 100 ? -6.318 -3.461 33.316 1.00 85.81 100 GLY A CA 1
ATOM 728 C C . GLY A 1 100 ? -6.572 -3.498 31.810 1.00 85.81 100 GLY A C 1
ATOM 729 O O . GLY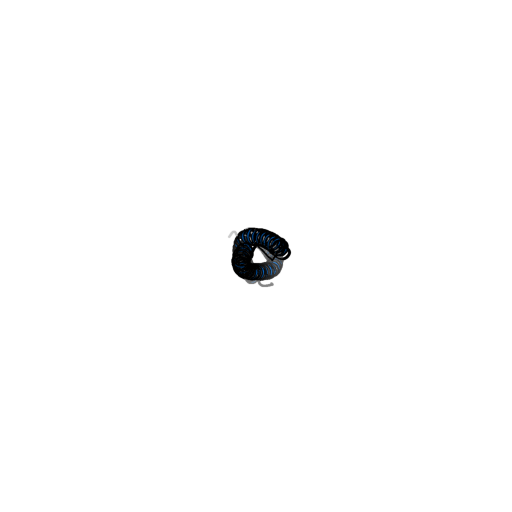 A 1 100 ? -5.663 -3.202 31.037 1.00 85.81 100 GLY A O 1
ATOM 730 N N . GLU A 1 101 ? -7.809 -3.776 31.399 1.00 87.25 101 GLU A N 1
ATOM 731 C CA . GLU A 1 101 ? -8.218 -3.794 29.987 1.00 87.25 101 GLU A CA 1
ATOM 732 C C . GLU A 1 101 ? -8.014 -2.428 29.318 1.00 87.25 101 GLU A C 1
ATOM 734 O O . GLU A 1 101 ? -7.425 -2.347 28.243 1.00 87.25 101 GLU A O 1
ATOM 739 N N . HIS A 1 102 ? -8.371 -1.335 30.001 1.00 84.69 102 HIS A N 1
ATOM 740 C CA . HIS A 1 102 ? -8.165 0.034 29.507 1.00 84.69 102 HIS A CA 1
ATOM 741 C C . HIS A 1 102 ? -6.690 0.347 29.244 1.00 84.69 102 HIS A C 1
ATOM 743 O O . HIS A 1 102 ? -6.337 0.967 28.239 1.00 84.69 102 HIS A O 1
ATOM 749 N N . THR A 1 103 ? -5.821 -0.124 30.140 1.00 88.56 103 THR A N 1
ATOM 750 C CA . THR A 1 103 ? -4.371 0.036 30.007 1.00 88.56 103 THR A CA 1
ATOM 751 C C . THR A 1 103 ? -3.829 -0.768 28.826 1.00 88.56 103 THR A C 1
ATOM 753 O O . THR A 1 103 ? -2.953 -0.278 28.115 1.00 88.56 103 THR A O 1
ATOM 756 N N . THR A 1 104 ? -4.334 -1.985 28.606 1.00 90.69 104 THR A N 1
ATOM 757 C CA . THR A 1 104 ? -3.948 -2.828 27.465 1.00 90.69 104 THR A CA 1
ATOM 758 C C . THR A 1 104 ? -4.364 -2.191 26.143 1.00 90.69 104 THR A C 1
ATOM 760 O O . THR A 1 104 ? -3.494 -1.971 25.302 1.00 90.69 104 THR A O 1
ATOM 763 N N . LEU A 1 105 ? -5.626 -1.767 26.010 1.00 88.44 105 LEU A N 1
ATOM 764 C CA . LEU A 1 105 ? -6.111 -1.058 24.818 1.00 88.44 105 LEU A CA 1
ATOM 765 C C . LEU A 1 105 ? -5.289 0.206 24.533 1.00 88.44 105 LEU A C 1
ATOM 767 O O . LEU A 1 105 ? -4.948 0.490 23.391 1.00 88.44 105 LEU A O 1
ATOM 771 N N . GLY A 1 106 ? -4.922 0.970 25.568 1.00 83.81 106 GLY A N 1
ATOM 772 C CA . GLY A 1 106 ? -4.079 2.158 25.395 1.00 83.81 106 GLY A CA 1
ATOM 773 C C . GLY A 1 106 ? -2.682 1.848 24.840 1.00 83.81 106 GLY A C 1
ATOM 774 O O . GLY A 1 106 ? -2.127 2.649 24.084 1.00 83.81 106 GLY A O 1
ATOM 775 N N . ARG A 1 107 ? -2.109 0.688 25.185 1.00 92.50 107 ARG A N 1
ATOM 776 C CA . ARG A 1 107 ? -0.822 0.240 24.630 1.00 92.50 107 ARG A CA 1
ATOM 777 C C . ARG A 1 107 ? -0.961 -0.187 23.177 1.00 92.50 107 ARG A C 1
ATOM 779 O O . ARG A 1 107 ? -0.169 0.267 22.362 1.00 92.50 107 ARG A O 1
ATOM 786 N N . GLU A 1 108 ? -1.977 -0.984 22.862 1.00 89.50 108 GLU A N 1
ATOM 787 C CA . GLU A 1 108 ? -2.270 -1.409 21.486 1.00 89.50 108 GLU A CA 1
ATOM 788 C C . GLU A 1 108 ? -2.493 -0.200 20.571 1.00 89.50 108 GLU A C 1
ATOM 790 O O . GLU A 1 108 ? -1.927 -0.128 19.486 1.00 89.50 108 GLU A O 1
ATOM 795 N N . HIS A 1 109 ? -3.213 0.813 21.062 1.00 88.25 109 HIS A N 1
ATOM 796 C CA . HIS A 1 109 ? -3.451 2.068 20.347 1.00 88.25 109 HIS A CA 1
ATOM 797 C C . HIS A 1 109 ? -2.155 2.818 20.027 1.00 88.25 109 HIS A C 1
ATOM 799 O O . HIS A 1 109 ? -1.978 3.325 18.921 1.00 88.25 109 HIS A O 1
ATOM 805 N N . THR A 1 110 ? -1.228 2.839 20.987 1.00 90.06 110 THR A N 1
ATOM 806 C CA . THR A 1 110 ? 0.088 3.466 20.815 1.00 90.06 110 THR A CA 1
ATOM 807 C C . THR A 1 110 ? 0.914 2.722 19.768 1.00 90.06 110 THR A C 1
ATOM 809 O O . THR A 1 110 ? 1.433 3.356 18.854 1.00 90.06 110 THR A O 1
ATOM 812 N N . THR A 1 111 ? 0.993 1.391 19.863 1.00 92.12 111 THR A N 1
ATOM 813 C CA . THR A 1 111 ? 1.728 0.553 18.901 1.00 92.12 111 THR A CA 1
ATOM 814 C C . THR A 1 111 ? 1.189 0.726 17.484 1.00 92.12 111 THR A C 1
ATOM 816 O O . THR A 1 111 ? 1.960 0.955 16.557 1.00 92.12 111 THR A O 1
ATOM 819 N N . LEU A 1 112 ? -0.132 0.729 17.323 1.00 90.56 112 LEU A N 1
ATOM 820 C CA . LEU A 1 112 ? -0.770 0.930 16.026 1.00 90.56 112 LEU A CA 1
ATOM 821 C C . LEU A 1 112 ? -0.459 2.315 15.427 1.00 90.56 112 LEU A C 1
ATOM 823 O O . LEU A 1 112 ? -0.268 2.462 14.220 1.00 90.56 112 LEU A O 1
ATOM 827 N N . GLY A 1 113 ? -0.373 3.347 16.273 1.00 88.06 113 GLY A N 1
ATOM 828 C CA . GLY A 1 113 ? 0.046 4.686 15.857 1.00 88.06 113 GLY A CA 1
ATOM 829 C C . GLY A 1 113 ? 1.508 4.750 15.392 1.00 88.06 113 GLY A C 1
ATOM 830 O O . GLY A 1 113 ? 1.823 5.460 14.433 1.00 88.06 113 GLY A O 1
ATOM 831 N N . GLU A 1 114 ? 2.403 3.998 16.036 1.00 92.00 114 GLU A N 1
ATOM 832 C CA . GLU A 1 114 ? 3.810 3.871 15.625 1.00 92.00 114 GLU A CA 1
ATOM 833 C C . GLU A 1 114 ? 3.942 3.150 14.272 1.00 92.00 114 GLU A C 1
ATOM 835 O O . GLU A 1 114 ? 4.685 3.608 13.396 1.00 92.00 114 GLU A O 1
ATOM 840 N N . GLU A 1 115 ? 3.173 2.079 14.062 1.00 91.25 115 GLU A N 1
ATOM 841 C CA . GLU A 1 115 ? 3.113 1.357 12.783 1.00 91.25 115 GLU A CA 1
ATOM 842 C C . GLU A 1 115 ? 2.609 2.266 11.656 1.00 91.25 115 GLU A C 1
ATOM 844 O O . GLU A 1 115 ? 3.257 2.390 10.616 1.00 91.25 115 GLU A O 1
ATOM 849 N N . HIS A 1 116 ? 1.519 3.000 11.892 1.00 89.38 116 HIS A N 1
ATOM 850 C CA . HIS A 1 116 ? 0.981 3.954 10.923 1.00 89.38 116 HIS A CA 1
ATOM 851 C C . HIS A 1 116 ? 1.987 5.061 10.566 1.00 89.38 116 HIS A C 1
ATOM 853 O O . HIS A 1 116 ? 2.113 5.432 9.400 1.00 89.38 116 HIS A O 1
ATOM 859 N N . THR A 1 117 ? 2.738 5.567 11.550 1.00 88.00 117 THR A N 1
ATOM 860 C CA . THR A 1 117 ? 3.777 6.589 11.325 1.00 88.00 117 THR A CA 1
ATOM 861 C C . THR A 1 117 ? 4.926 6.047 10.473 1.00 88.00 117 THR A C 1
ATOM 863 O O . THR A 1 117 ? 5.434 6.748 9.599 1.00 88.00 117 THR A O 1
ATOM 866 N N . THR A 1 118 ? 5.327 4.796 10.706 1.00 89.69 118 THR A N 1
ATOM 867 C CA . THR A 1 118 ? 6.349 4.114 9.897 1.00 89.69 118 THR A CA 1
ATOM 868 C C . THR A 1 118 ? 5.903 4.017 8.440 1.00 89.69 118 THR A C 1
ATOM 870 O O . THR A 1 118 ? 6.618 4.452 7.537 1.00 89.69 118 THR A O 1
ATOM 873 N N . LEU A 1 119 ? 4.669 3.559 8.228 1.00 88.31 119 LEU A N 1
ATOM 874 C CA . LEU A 1 119 ? 4.073 3.390 6.907 1.00 88.31 119 LEU A CA 1
ATOM 875 C C . LEU A 1 119 ? 3.937 4.716 6.138 1.00 88.31 119 LEU A C 1
ATOM 877 O O . LEU A 1 119 ? 4.199 4.791 4.934 1.00 88.31 119 LEU A O 1
ATOM 881 N N . GLU A 1 120 ? 3.574 5.795 6.836 1.00 85.38 120 GLU A N 1
ATOM 882 C CA . GLU A 1 120 ? 3.551 7.147 6.267 1.00 85.38 120 GLU A CA 1
ATOM 883 C C . GLU A 1 120 ? 4.936 7.644 5.834 1.00 85.38 120 GLU A C 1
ATOM 885 O O . GLU A 1 120 ? 5.022 8.456 4.913 1.00 85.38 120 GLU A O 1
ATOM 890 N N . GLY A 1 121 ? 6.014 7.172 6.465 1.00 85.88 121 GLY A N 1
ATOM 891 C CA . GLY A 1 121 ? 7.390 7.489 6.078 1.00 85.88 121 GLY A CA 1
ATOM 892 C C . GLY A 1 121 ? 7.886 6.711 4.854 1.00 85.88 121 GLY A C 1
ATOM 893 O O . GLY A 1 121 ? 8.679 7.232 4.066 1.00 85.88 121 GLY A O 1
ATOM 894 N N . GLU A 1 122 ? 7.400 5.487 4.653 1.00 86.44 122 GLU A N 1
ATOM 895 C CA . GLU A 1 122 ? 7.782 4.631 3.520 1.00 86.44 122 GLU A CA 1
ATOM 896 C C . GLU A 1 122 ? 7.116 5.073 2.208 1.00 86.44 122 GLU A C 1
ATOM 898 O O . GLU A 1 122 ? 7.746 5.092 1.146 1.00 86.44 122 GLU A O 1
ATOM 903 N N . HIS A 1 123 ? 5.861 5.521 2.275 1.00 82.38 123 HIS A N 1
ATOM 904 C CA . HIS A 1 123 ? 5.059 5.858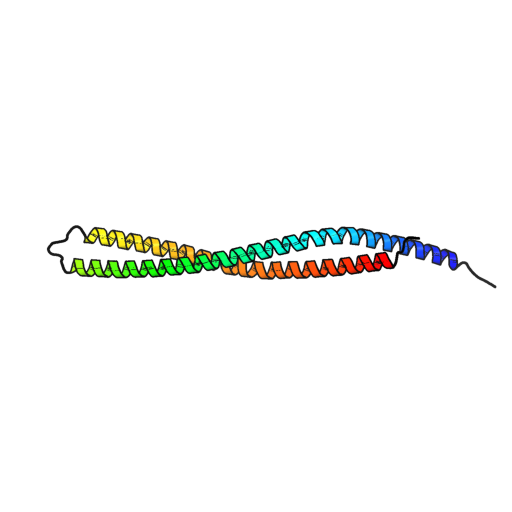 1.096 1.00 82.38 123 HIS A CA 1
ATOM 905 C C . HIS A 1 123 ? 5.643 6.996 0.216 1.00 82.38 123 HIS A C 1
ATOM 907 O O . HIS A 1 123 ? 5.601 6.872 -1.012 1.00 82.38 123 HIS A O 1
ATOM 913 N N . PRO A 1 124 ? 6.208 8.095 0.763 1.00 83.31 124 PRO A N 1
ATOM 914 C CA . PRO A 1 124 ? 6.897 9.123 -0.021 1.00 83.31 124 PRO A CA 1
ATOM 915 C C . PRO A 1 124 ? 8.187 8.629 -0.678 1.00 83.31 124 PRO A C 1
ATOM 917 O O . PRO A 1 124 ? 8.525 9.107 -1.758 1.00 83.31 124 PRO A O 1
ATOM 920 N N . THR A 1 125 ? 8.893 7.691 -0.041 1.00 84.19 125 THR A N 1
ATOM 921 C CA . THR A 1 125 ? 10.157 7.142 -0.551 1.00 84.19 125 THR A CA 1
ATOM 922 C C . THR A 1 125 ? 9.887 6.317 -1.807 1.00 84.19 125 THR A C 1
ATOM 924 O O . THR A 1 125 ? 10.359 6.675 -2.886 1.00 84.19 125 THR A O 1
ATOM 927 N N . LEU A 1 126 ? 8.982 5.337 -1.707 1.00 83.94 126 LEU A N 1
ATOM 928 C CA . LEU A 1 126 ? 8.493 4.547 -2.846 1.00 83.94 126 LEU A CA 1
ATOM 929 C C . LEU A 1 126 ? 7.876 5.443 -3.936 1.00 83.94 126 LEU A C 1
ATOM 931 O O . LEU A 1 126 ? 8.105 5.260 -5.133 1.00 83.94 126 LEU A O 1
ATOM 935 N N . GLY A 1 127 ? 7.110 6.458 -3.519 1.00 81.81 127 GLY A N 1
ATOM 936 C CA . GLY A 1 127 ? 6.490 7.431 -4.417 1.00 81.81 127 GLY A CA 1
ATOM 937 C C . GLY A 1 127 ? 7.485 8.319 -5.176 1.00 81.81 127 GLY A C 1
ATOM 938 O O . GLY A 1 127 ? 7.129 8.837 -6.234 1.00 81.81 127 GLY A O 1
ATOM 939 N N . GLY A 1 128 ? 8.709 8.496 -4.670 1.00 83.50 128 GLY A N 1
ATOM 940 C CA . GLY A 1 128 ? 9.803 9.191 -5.356 1.00 83.50 128 GLY A CA 1
ATOM 941 C C . GLY A 1 128 ? 10.639 8.275 -6.257 1.00 83.50 128 GLY A C 1
ATOM 942 O O . GLY A 1 128 ? 11.042 8.680 -7.350 1.00 83.50 128 GLY A O 1
ATOM 943 N N . GLU A 1 129 ? 10.860 7.032 -5.834 1.00 86.81 129 GLU A N 1
ATOM 944 C CA . GLU A 1 129 ? 11.619 6.027 -6.590 1.00 86.81 129 GLU A CA 1
ATOM 945 C C . GLU A 1 129 ? 10.881 5.584 -7.863 1.00 86.81 129 GLU A C 1
ATOM 947 O O . GLU A 1 129 ? 11.474 5.531 -8.940 1.00 86.81 129 GLU A O 1
ATOM 952 N N . HIS A 1 130 ? 9.565 5.371 -7.783 1.00 83.81 130 HIS A N 1
ATOM 953 C CA . HIS A 1 130 ? 8.748 4.895 -8.904 1.00 83.81 130 HIS A CA 1
ATOM 954 C C . HIS A 1 130 ? 8.783 5.798 -10.149 1.00 83.81 130 HIS A C 1
ATOM 956 O O . HIS A 1 130 ? 9.122 5.309 -11.228 1.00 83.81 130 HIS A O 1
ATOM 962 N N . PRO A 1 131 ? 8.511 7.115 -10.069 1.00 83.88 131 PRO A N 1
ATOM 963 C CA . PRO A 1 131 ? 8.612 7.985 -11.239 1.00 83.88 131 PRO A CA 1
ATOM 964 C C . PRO A 1 131 ? 10.050 8.135 -11.752 1.00 83.88 131 PRO A C 1
ATOM 966 O O . PRO A 1 131 ? 10.234 8.326 -12.954 1.00 83.88 131 PRO A O 1
ATOM 969 N N . THR A 1 132 ? 11.054 8.037 -10.874 1.00 89.62 132 THR A N 1
ATOM 970 C CA . THR A 1 132 ? 12.471 8.097 -11.268 1.00 89.62 132 THR A CA 1
ATOM 971 C C . THR A 1 132 ? 12.816 6.904 -12.153 1.00 89.62 132 THR A C 1
ATOM 973 O O . THR A 1 132 ? 13.239 7.089 -13.293 1.00 89.62 132 THR A O 1
ATOM 976 N N . LEU A 1 133 ? 12.503 5.696 -11.685 1.00 89.50 133 LEU A N 1
ATOM 977 C CA . LEU A 1 133 ? 12.750 4.458 -12.416 1.00 89.50 133 LEU A CA 1
ATOM 978 C C . LEU A 1 133 ? 11.948 4.383 -13.728 1.00 89.50 133 LEU A C 1
ATOM 980 O O . LEU A 1 133 ? 12.447 3.921 -14.752 1.00 89.50 133 LEU A O 1
ATOM 984 N N . GLY A 1 134 ? 10.717 4.907 -13.742 1.00 87.75 134 GLY A N 1
ATOM 985 C CA . GLY A 1 134 ? 9.919 5.024 -14.968 1.00 87.75 134 GLY A CA 1
ATOM 986 C C . GLY A 1 134 ? 10.531 5.989 -15.995 1.00 87.75 134 GLY A C 1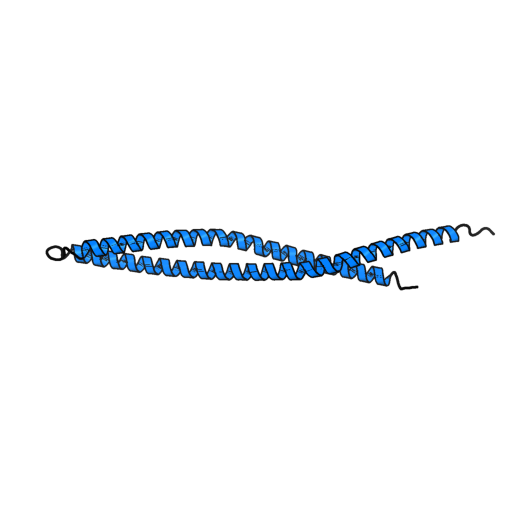
ATOM 987 O O . GLY A 1 134 ? 10.461 5.750 -17.207 1.00 87.75 134 GLY A O 1
ATOM 988 N N . GLY A 1 135 ? 11.164 7.067 -15.524 1.00 89.19 135 GLY A N 1
ATOM 989 C CA . GLY A 1 135 ? 11.923 8.002 -16.356 1.00 89.19 135 GLY A CA 1
ATOM 990 C C . GLY A 1 135 ? 13.189 7.377 -16.944 1.00 89.19 135 GLY A C 1
ATOM 991 O O . GLY A 1 135 ? 13.443 7.527 -18.142 1.00 89.19 135 GLY A O 1
ATOM 992 N N . GLU A 1 136 ? 13.942 6.630 -16.136 1.00 90.19 136 GLU A N 1
ATOM 993 C CA . GLU A 1 136 ? 15.125 5.879 -16.580 1.00 90.19 136 GLU A CA 1
ATOM 994 C C . GLU A 1 136 ? 14.748 4.826 -17.626 1.00 90.19 136 GLU A C 1
ATOM 996 O O . GLU A 1 136 ? 15.328 4.806 -18.710 1.00 90.19 136 GLU A O 1
ATOM 1001 N N . HIS A 1 137 ? 13.695 4.043 -17.372 1.00 89.19 137 HIS A N 1
ATOM 1002 C CA . HIS A 1 137 ? 13.160 3.071 -18.327 1.00 89.19 137 HIS A CA 1
ATOM 1003 C C . HIS A 1 137 ? 12.800 3.723 -19.672 1.00 89.19 137 HIS A C 1
ATOM 1005 O O . HIS A 1 137 ? 13.179 3.235 -20.736 1.00 89.19 137 HIS A O 1
ATOM 1011 N N . THR A 1 138 ? 12.106 4.865 -19.641 1.00 89.81 138 THR A N 1
ATOM 1012 C CA . THR A 1 138 ? 11.723 5.595 -20.862 1.00 89.81 138 THR A CA 1
AT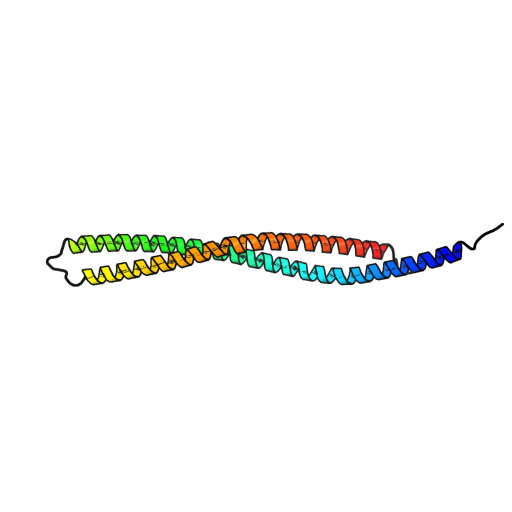OM 1013 C C . THR A 1 138 ? 12.943 6.107 -21.630 1.00 89.81 138 THR A C 1
ATOM 1015 O O . THR A 1 138 ? 12.978 6.023 -22.859 1.00 89.81 138 THR A O 1
ATOM 1018 N N . THR A 1 139 ? 13.943 6.623 -20.912 1.00 91.25 139 THR A N 1
ATOM 1019 C CA . THR A 1 139 ? 15.189 7.135 -21.501 1.00 91.25 139 THR A CA 1
ATOM 1020 C C . THR A 1 139 ? 15.947 6.010 -22.194 1.00 91.25 139 THR A C 1
ATOM 1022 O O . THR A 1 139 ? 16.250 6.114 -23.383 1.00 91.25 139 THR A O 1
ATOM 1025 N N . LEU A 1 140 ? 16.133 4.893 -21.492 1.00 91.12 140 LEU A N 1
ATOM 1026 C CA . LEU A 1 140 ? 16.845 3.722 -21.986 1.00 91.12 140 LEU A CA 1
ATOM 1027 C C . LEU A 1 140 ? 16.170 3.104 -23.222 1.00 91.12 140 LEU A C 1
ATOM 1029 O O . LEU A 1 140 ? 16.834 2.723 -24.186 1.00 91.12 140 LEU A O 1
ATOM 1033 N N . GLY A 1 141 ? 14.833 3.058 -23.247 1.00 88.88 141 GLY A N 1
ATOM 1034 C CA . GLY A 1 141 ? 14.076 2.618 -24.423 1.00 88.88 141 GLY A CA 1
ATOM 1035 C C . GLY A 1 141 ? 14.263 3.539 -25.640 1.00 88.88 141 GLY A C 1
ATOM 1036 O O . GLY A 1 141 ? 14.326 3.068 -26.783 1.00 88.88 141 GLY A O 1
ATOM 1037 N N . GLY A 1 142 ? 14.391 4.848 -25.407 1.00 89.81 142 GLY A N 1
ATOM 1038 C CA . GLY A 1 142 ? 14.711 5.835 -26.442 1.00 89.81 142 GLY A CA 1
ATOM 1039 C C . GLY A 1 142 ? 16.130 5.679 -26.995 1.00 89.81 142 GLY A C 1
ATOM 1040 O O . GLY A 1 142 ? 16.317 5.691 -28.216 1.00 89.81 142 GLY A O 1
ATOM 1041 N N . GLU A 1 143 ? 17.111 5.467 -26.117 1.00 89.88 143 GLU A N 1
ATOM 1042 C CA . GLU A 1 143 ? 18.504 5.195 -26.490 1.00 89.88 143 GLU A CA 1
ATOM 1043 C C . GLU A 1 143 ? 18.610 3.907 -27.308 1.00 89.88 143 GLU A C 1
ATOM 1045 O O . GLU A 1 143 ? 19.141 3.934 -28.416 1.00 89.88 143 GLU A O 1
ATOM 1050 N N . HIS A 1 144 ? 17.996 2.815 -26.843 1.00 89.12 144 HIS A N 1
ATOM 1051 C CA . HIS A 1 144 ? 17.952 1.544 -27.568 1.00 89.12 144 HIS A CA 1
ATOM 1052 C C . HIS A 1 144 ? 17.358 1.697 -28.979 1.00 89.12 144 HIS A C 1
ATOM 1054 O O . HIS A 1 144 ? 17.901 1.175 -29.954 1.00 89.12 144 HIS A O 1
ATOM 1060 N N . THR A 1 145 ? 16.264 2.456 -29.113 1.00 89.06 145 THR A N 1
ATOM 1061 C CA . THR A 1 145 ? 15.625 2.716 -30.416 1.00 89.06 145 THR A CA 1
ATOM 1062 C C . THR A 1 145 ? 16.535 3.517 -31.350 1.00 89.06 145 THR A C 1
ATOM 1064 O O . THR A 1 145 ? 16.626 3.206 -32.539 1.00 89.06 145 THR A O 1
ATOM 1067 N N . THR A 1 146 ? 17.213 4.533 -30.815 1.00 90.44 146 THR A N 1
ATOM 1068 C CA . THR A 1 146 ? 18.150 5.375 -31.575 1.00 90.44 146 THR A CA 1
ATOM 1069 C C . THR A 1 146 ? 19.329 4.544 -32.068 1.00 90.44 146 THR A C 1
ATOM 1071 O O . THR A 1 146 ? 19.607 4.526 -33.267 1.00 90.44 146 THR A O 1
ATOM 1074 N N . LEU A 1 147 ? 19.928 3.761 -31.170 1.00 89.25 147 LEU A N 1
ATOM 1075 C CA . LEU A 1 147 ? 21.066 2.896 -31.457 1.00 89.25 147 LEU A CA 1
ATOM 1076 C C . LEU A 1 147 ? 20.743 1.840 -32.522 1.00 89.25 147 LEU A C 1
ATOM 1078 O O . LEU A 1 147 ? 21.521 1.605 -33.447 1.00 89.25 147 LEU A O 1
ATOM 1082 N N . GLY A 1 148 ? 19.557 1.227 -32.435 1.00 87.38 148 GLY A N 1
ATOM 1083 C CA . GLY A 1 148 ? 19.075 0.291 -33.449 1.00 87.38 148 GLY A CA 1
ATOM 1084 C C . GLY A 1 148 ? 18.904 0.953 -34.823 1.00 87.38 148 GLY A C 1
ATOM 1085 O O . GLY A 1 148 ? 19.231 0.351 -35.850 1.00 87.38 148 GLY A O 1
ATOM 1086 N N . GLY A 1 149 ? 18.440 2.206 -34.859 1.00 88.25 149 GLY A N 1
ATOM 1087 C CA . GLY A 1 149 ? 18.327 3.003 -36.084 1.00 88.25 149 GLY A CA 1
ATOM 1088 C C . GLY A 1 149 ? 19.684 3.340 -36.709 1.00 88.25 149 GLY A C 1
ATOM 1089 O O . GLY A 1 149 ? 19.867 3.158 -37.917 1.00 88.25 149 GLY A O 1
ATOM 1090 N N . GLU A 1 150 ? 20.647 3.766 -35.893 1.00 87.69 150 GLU A N 1
ATOM 1091 C CA . GLU A 1 150 ? 22.025 4.038 -36.319 1.00 87.69 150 GLU A CA 1
ATOM 1092 C C . GLU A 1 150 ? 22.696 2.769 -36.864 1.00 87.69 150 GLU A C 1
ATOM 1094 O O . GLU A 1 150 ? 23.251 2.790 -37.962 1.00 87.69 150 GLU A O 1
ATOM 1099 N N . HIS A 1 151 ? 22.537 1.629 -36.182 1.00 85.25 151 HIS A N 1
ATOM 1100 C CA . HIS A 1 151 ? 23.104 0.345 -36.609 1.00 85.25 151 HIS A CA 1
ATOM 1101 C C . HIS A 1 151 ? 22.521 -0.112 -37.945 1.00 85.25 151 HIS A C 1
ATOM 1103 O O . HIS A 1 151 ? 23.244 -0.569 -38.831 1.00 85.25 151 HIS A O 1
ATOM 1109 N N . THR A 1 152 ? 21.213 0.070 -38.131 1.00 86.50 152 THR A N 1
ATOM 1110 C CA . THR A 1 152 ? 20.540 -0.266 -39.392 1.00 86.50 152 THR A CA 1
ATOM 1111 C C . THR A 1 152 ? 21.002 0.633 -40.541 1.00 86.50 152 THR A C 1
ATOM 1113 O O . THR A 1 152 ? 21.205 0.149 -41.654 1.00 86.50 152 THR A O 1
ATOM 1116 N N . THR A 1 153 ? 21.188 1.929 -40.279 1.00 86.19 153 THR A N 1
ATOM 1117 C CA . THR A 1 153 ? 21.648 2.903 -41.283 1.00 86.19 153 THR A CA 1
ATOM 1118 C C . THR A 1 153 ? 23.075 2.585 -41.722 1.00 86.19 153 THR A C 1
ATOM 1120 O O . THR A 1 153 ? 23.331 2.431 -42.915 1.00 86.19 153 THR A O 1
ATOM 1123 N N . LEU A 1 154 ? 23.970 2.360 -40.760 1.00 83.94 154 LEU A N 1
ATOM 1124 C CA . LEU A 1 154 ? 25.375 2.049 -41.004 1.00 83.94 154 LEU A CA 1
ATOM 1125 C C . LEU A 1 154 ? 25.564 0.716 -41.749 1.00 83.94 154 LEU A C 1
ATOM 1127 O O . LEU A 1 154 ? 26.400 0.605 -42.645 1.00 83.94 154 LEU A O 1
ATOM 1131 N N . GLY A 1 155 ? 24.744 -0.291 -41.429 1.00 80.31 155 GLY A N 1
ATOM 1132 C CA . GLY A 1 155 ? 24.716 -1.562 -42.158 1.00 80.31 155 GLY A CA 1
ATOM 1133 C C . GLY A 1 155 ? 24.171 -1.436 -43.589 1.00 80.31 155 GLY A C 1
ATOM 1134 O O . GLY A 1 155 ? 24.575 -2.192 -44.470 1.00 80.31 155 GLY A O 1
ATOM 1135 N N . GLY A 1 156 ? 23.283 -0.470 -43.847 1.00 77.50 156 GLY A N 1
ATOM 1136 C CA . GLY A 1 156 ? 22.774 -0.156 -45.187 1.00 77.50 156 GLY A CA 1
ATOM 1137 C C . GLY A 1 156 ? 23.767 0.621 -46.059 1.00 77.50 156 GLY A C 1
ATOM 1138 O O . GLY A 1 156 ? 23.784 0.437 -47.277 1.00 77.50 156 GLY A O 1
ATOM 1139 N N . GLU A 1 157 ? 24.613 1.448 -45.444 1.00 70.56 157 GLU A N 1
ATOM 1140 C CA . GLU A 1 157 ? 25.712 2.171 -46.103 1.00 70.56 157 GLU A CA 1
ATOM 1141 C C . GLU A 1 157 ? 26.927 1.270 -46.394 1.00 70.56 157 GLU A C 1
ATOM 1143 O O . GLU A 1 157 ? 27.763 1.598 -47.239 1.00 70.56 157 GLU A O 1
ATOM 1148 N N . HIS A 1 158 ? 26.985 0.089 -45.767 1.00 61.16 158 HIS A N 1
ATOM 1149 C CA . HIS A 1 158 ? 28.013 -0.936 -45.964 1.00 61.16 158 HIS A CA 1
ATOM 1150 C C . HIS A 1 158 ? 27.432 -2.253 -46.517 1.00 61.16 158 HIS A C 1
ATOM 1152 O O . HIS A 1 158 ? 27.500 -3.293 -45.857 1.00 61.16 158 HIS A O 1
ATOM 1158 N N . PRO A 1 159 ? 26.845 -2.272 -47.731 1.00 53.72 159 PRO A N 1
ATOM 1159 C CA . PRO A 1 159 ? 26.457 -3.532 -48.342 1.00 53.72 159 PRO A CA 1
ATOM 1160 C C . PRO A 1 159 ? 27.730 -4.334 -48.621 1.00 53.72 159 PRO A C 1
ATOM 1162 O O . PRO A 1 159 ? 28.673 -3.836 -49.238 1.00 53.72 159 PRO A O 1
ATOM 1165 N N . THR A 1 160 ? 27.757 -5.578 -48.144 1.00 49.22 160 THR A N 1
ATOM 1166 C CA . THR A 1 160 ? 28.812 -6.558 -48.420 1.00 49.22 160 THR A CA 1
ATOM 1167 C C . THR A 1 160 ? 29.211 -6.513 -49.900 1.00 49.22 160 THR A C 1
ATOM 1169 O O . THR A 1 160 ? 28.404 -6.882 -50.755 1.00 49.22 160 THR A O 1
ATOM 1172 N N . LEU A 1 161 ? 30.432 -6.050 -50.190 1.00 43.16 161 LEU A N 1
ATOM 1173 C CA . LEU A 1 161 ? 31.135 -6.350 -51.442 1.00 43.16 161 LEU A CA 1
ATOM 1174 C C . LEU A 1 161 ? 31.672 -7.781 -51.389 1.00 43.16 161 LEU A C 1
ATOM 1176 O O . LEU A 1 161 ? 32.258 -8.141 -50.341 1.00 43.16 161 LEU A O 1
#

InterPro domains:
  IPR011049 Serralysin-like metalloprotease, C-terminal [G3DSA:2.150.10.10] (4-106)
  IPR011049 Serralysin-like metalloprotease, C-terminal [SSF101967] (11-152)

Sequence (161 aa):
IKLPVSLGGEHTALGEEHTTLRGEHTTLGGEHPTLGGEHPTLGGEHTTLGGEHTTLRGEHTTLGGEHTTLGGEHTTLRGEHTTLRGEHPTLGGEHPTLGGEHTTLGREHTTLGEEHTTLEGEHPTLGGEHPTLGGEHTTLGGEHTTLGGEHTTLGGEHPTL

Organism: Cherax quadricarinatus (NCBI:txid27406)